Protein AF-A0A444ECG5-F1 (afdb_monomer_lite)

Radius of gyration: 20.85 Å; chains: 1; bounding box: 37×46×68 Å

Secondary structure (DSSP, 8-state):
-----TTSS---TT------SS--HHHHHH-SEEEEEEETTTEEEEEEE-PPSSEE-TTT--EETTTT--SS-TT--HHHHHHHH-----------

Structure (mmCIF, N/CA/C/O backbone):
data_AF-A0A444ECG5-F1
#
_entry.id   AF-A0A444ECG5-F1
#
loop_
_atom_site.group_PDB
_atom_site.id
_atom_site.type_symbol
_atom_site.label_atom_id
_atom_site.label_alt_id
_atom_site.label_comp_id
_atom_site.label_asym_id
_atom_site.label_entity_id
_atom_site.label_seq_id
_atom_site.pdbx_PDB_ins_code
_atom_site.Cartn_x
_atom_site.Cartn_y
_atom_site.Cartn_z
_atom_site.occupancy
_atom_site.B_iso_or_equiv
_atom_site.auth_seq_id
_atom_site.auth_comp_id
_atom_site.auth_asym_id
_atom_site.auth_atom_id
_atom_site.pdbx_PDB_model_num
ATOM 1 N N . MET A 1 1 ? 1.253 32.539 12.510 1.00 34.84 1 MET A N 1
ATOM 2 C CA . MET A 1 1 ? 0.973 32.060 11.137 1.00 34.84 1 MET A CA 1
ATOM 3 C C . MET A 1 1 ? 1.543 30.657 10.999 1.00 34.84 1 MET A C 1
ATOM 5 O O . MET A 1 1 ? 2.669 30.475 10.559 1.00 34.84 1 MET A O 1
ATOM 9 N N . ILE A 1 2 ? 0.799 29.671 11.499 1.00 28.75 2 ILE A N 1
ATOM 10 C CA . ILE A 1 2 ? 1.180 28.261 11.419 1.00 28.75 2 ILE A CA 1
ATOM 11 C C . ILE A 1 2 ? 0.845 27.825 9.998 1.00 28.75 2 ILE A C 1
ATOM 13 O O . ILE A 1 2 ? -0.317 27.876 9.596 1.00 28.75 2 ILE A O 1
ATOM 17 N N . ARG A 1 3 ? 1.869 27.457 9.223 1.00 32.31 3 ARG A N 1
ATOM 18 C CA . ARG A 1 3 ? 1.693 26.735 7.965 1.00 32.31 3 ARG A CA 1
ATOM 19 C C . ARG A 1 3 ? 1.121 25.367 8.311 1.00 32.31 3 ARG A C 1
ATOM 21 O O . ARG A 1 3 ? 1.858 24.414 8.534 1.00 32.31 3 ARG A O 1
ATOM 28 N N . LEU A 1 4 ? -0.200 25.316 8.428 1.00 38.31 4 LEU A N 1
ATOM 29 C CA . LEU A 1 4 ? -0.953 24.078 8.468 1.00 38.31 4 LEU A CA 1
ATOM 30 C C . LEU A 1 4 ? -0.699 23.406 7.124 1.00 38.31 4 LEU A C 1
ATOM 32 O O . LEU A 1 4 ? -1.158 23.863 6.084 1.00 38.31 4 LEU A O 1
ATOM 36 N N . ASN A 1 5 ? 0.164 22.400 7.156 1.00 32.94 5 ASN A N 1
ATOM 37 C CA . ASN A 1 5 ? 0.470 21.535 6.042 1.00 32.94 5 ASN A CA 1
ATOM 38 C C . ASN A 1 5 ? -0.801 20.725 5.761 1.00 32.94 5 ASN A C 1
ATOM 40 O O . ASN A 1 5 ? -1.144 19.821 6.521 1.00 32.94 5 ASN A O 1
ATOM 44 N N . TRP A 1 6 ? -1.517 21.086 4.697 1.00 33.19 6 TRP A N 1
ATOM 45 C CA . TRP A 1 6 ? -2.774 20.482 4.226 1.00 33.19 6 TRP A CA 1
ATOM 46 C C . TRP A 1 6 ? -2.640 19.000 3.789 1.00 33.19 6 TRP A C 1
ATOM 48 O O . TRP A 1 6 ? -3.456 18.495 3.031 1.00 33.19 6 TRP A O 1
ATOM 58 N N . ILE A 1 7 ? -1.613 18.285 4.258 1.00 36.44 7 ILE A N 1
ATOM 59 C CA . ILE A 1 7 ? -1.275 16.904 3.883 1.00 36.44 7 ILE A CA 1
ATOM 60 C C . ILE A 1 7 ? -1.798 15.875 4.905 1.00 36.44 7 ILE A C 1
ATOM 62 O O . ILE A 1 7 ? -1.835 14.686 4.611 1.00 36.44 7 ILE A O 1
ATOM 66 N N . GLN A 1 8 ? -2.235 16.294 6.098 1.00 40.31 8 GLN A N 1
ATOM 67 C CA . GLN A 1 8 ? -2.574 15.351 7.178 1.00 40.31 8 GLN A CA 1
ATOM 68 C C . GLN A 1 8 ? -4.058 15.019 7.354 1.00 40.31 8 GLN A C 1
ATOM 70 O O . GLN A 1 8 ? -4.377 14.129 8.138 1.00 40.31 8 GLN A O 1
ATOM 75 N N . PHE A 1 9 ? -4.967 15.674 6.637 1.00 37.91 9 PHE A N 1
ATOM 76 C CA . PHE A 1 9 ? -6.397 15.447 6.821 1.00 37.91 9 PHE A CA 1
ATOM 77 C C . PHE A 1 9 ? -7.029 14.932 5.526 1.00 37.91 9 PHE A C 1
ATOM 79 O O . PHE A 1 9 ? -7.167 15.663 4.555 1.00 37.91 9 PHE A O 1
ATOM 86 N N . ILE A 1 10 ? -7.467 13.670 5.580 1.00 32.38 10 ILE A N 1
ATOM 87 C CA . ILE A 1 10 ? -8.338 12.980 4.612 1.00 32.38 10 ILE A CA 1
ATOM 88 C C . ILE A 1 10 ? -7.601 12.370 3.403 1.00 32.38 10 ILE A C 1
ATOM 90 O O . ILE A 1 10 ? -7.930 12.605 2.247 1.00 32.38 10 ILE A O 1
ATOM 94 N N . SER A 1 11 ? -6.658 11.467 3.679 1.00 36.69 11 SER A N 1
ATOM 95 C CA . SER A 1 11 ? -6.302 10.379 2.752 1.00 36.69 11 SER A CA 1
ATOM 96 C C . SER A 1 11 ? -6.890 9.060 3.268 1.00 36.69 11 SER A C 1
ATOM 98 O O . SER A 1 11 ? -6.162 8.133 3.598 1.00 36.69 11 SER A O 1
ATOM 100 N N . ILE A 1 12 ? -8.220 9.014 3.416 1.00 42.75 12 ILE A N 1
ATOM 101 C CA . ILE A 1 12 ? -8.982 7.787 3.744 1.00 42.75 12 ILE A CA 1
ATOM 102 C C . ILE A 1 12 ? -9.590 7.174 2.464 1.00 42.75 12 ILE A C 1
ATOM 104 O O . ILE A 1 12 ? -10.177 6.099 2.485 1.00 42.75 12 ILE A O 1
ATOM 108 N N . TYR A 1 13 ? -9.419 7.817 1.307 1.00 42.44 13 TYR A N 1
ATOM 109 C CA . TYR A 1 13 ? -9.747 7.192 0.031 1.00 42.44 13 TYR A CA 1
ATOM 110 C C . TYR A 1 13 ? -8.618 6.223 -0.336 1.00 42.44 13 TYR A C 1
ATOM 112 O O . TYR A 1 13 ? -7.457 6.622 -0.322 1.00 42.44 13 TYR A O 1
ATOM 120 N N . TRP A 1 14 ? -8.969 4.983 -0.686 1.00 49.97 14 TRP A N 1
ATOM 121 C CA . TRP A 1 14 ? -8.076 3.943 -1.232 1.00 49.97 14 TRP A CA 1
ATOM 122 C C . TRP A 1 14 ? -7.304 3.066 -0.227 1.00 49.97 14 TRP A C 1
ATOM 124 O O . TRP A 1 14 ? -6.227 2.566 -0.546 1.00 49.97 14 TRP A O 1
ATOM 134 N N . LEU A 1 15 ? -7.861 2.806 0.963 1.00 50.81 15 LEU A N 1
ATOM 135 C CA . LEU A 1 15 ? -7.424 1.657 1.769 1.00 50.81 15 LEU A CA 1
ATOM 136 C C . LEU A 1 15 ? -7.901 0.361 1.087 1.00 50.81 15 LEU A C 1
ATOM 138 O O . LEU A 1 15 ? -9.070 0.269 0.707 1.00 50.81 15 LEU A O 1
ATOM 142 N N . GLN A 1 16 ? -7.033 -0.644 0.945 1.00 59.22 16 GLN A N 1
ATOM 143 C CA . GLN A 1 16 ? -7.503 -2.002 0.667 1.00 59.22 16 GLN A CA 1
ATOM 144 C C . GLN A 1 16 ? -8.230 -2.492 1.926 1.00 59.22 16 GLN A C 1
ATOM 146 O O . GLN A 1 16 ? -7.600 -2.733 2.952 1.00 59.22 16 GLN A O 1
ATOM 151 N N . VAL A 1 17 ? -9.565 -2.519 1.887 1.00 64.75 17 VAL A N 1
ATOM 152 C CA . VAL A 1 17 ? -10.387 -2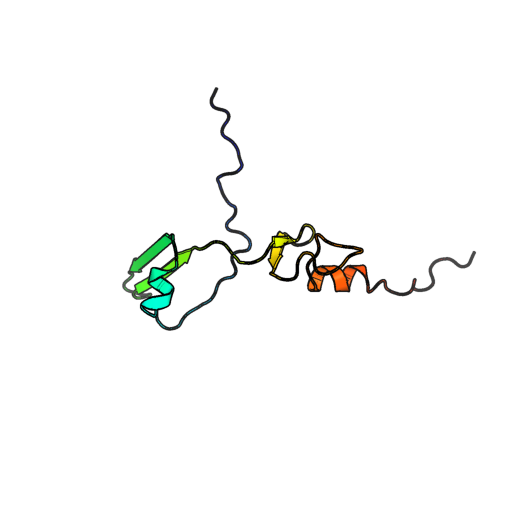.964 3.018 1.00 64.75 17 VAL A CA 1
ATOM 153 C C . VAL A 1 17 ? -10.583 -4.465 2.899 1.00 64.75 17 VAL A C 1
ATOM 155 O O . VAL A 1 17 ? -11.265 -4.934 1.990 1.00 64.75 17 VAL A O 1
ATOM 158 N N . GLU A 1 18 ? -10.005 -5.206 3.835 1.00 67.31 18 GLU A N 1
ATOM 159 C CA . GLU A 1 18 ? -10.259 -6.631 3.999 1.00 67.31 18 GLU A CA 1
ATOM 160 C C . GLU A 1 18 ? -11.249 -6.835 5.151 1.00 67.31 18 GLU A C 1
ATOM 162 O O . GLU A 1 18 ? -11.041 -6.344 6.262 1.00 67.31 18 GLU A O 1
ATOM 167 N N . VAL A 1 19 ? -12.362 -7.524 4.879 1.00 72.44 19 VAL A N 1
ATOM 168 C CA . VAL A 1 19 ? -13.367 -7.856 5.898 1.00 72.44 19 VAL A CA 1
ATOM 169 C C . VAL A 1 19 ? -13.069 -9.255 6.417 1.00 72.44 19 VAL A C 1
ATOM 171 O O . VAL A 1 19 ? -13.238 -10.240 5.700 1.00 72.44 19 VAL A O 1
ATOM 174 N N . LEU A 1 20 ? -12.631 -9.338 7.671 1.00 68.50 20 LEU A N 1
ATOM 175 C CA . LEU A 1 20 ? -12.330 -10.598 8.347 1.00 68.50 20 LEU A CA 1
ATOM 176 C C . LEU A 1 20 ? -13.509 -11.019 9.236 1.00 68.50 20 LEU A C 1
ATOM 178 O O . LEU A 1 20 ? -14.082 -10.197 9.946 1.00 68.50 20 LEU A O 1
ATOM 182 N N . ASN A 1 21 ? -13.848 -12.313 9.235 1.00 65.94 21 ASN A N 1
ATOM 183 C CA . ASN A 1 2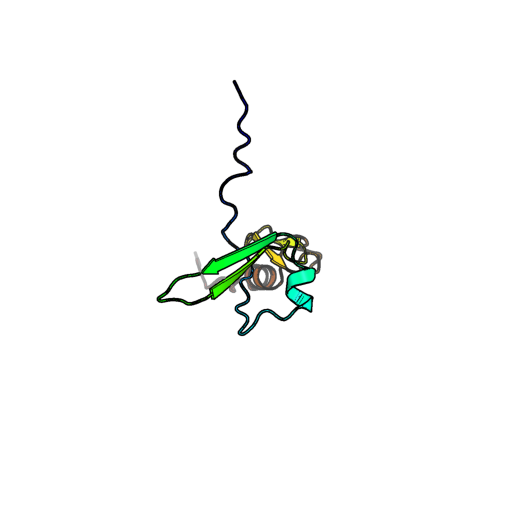1 ? -14.948 -12.862 10.049 1.00 65.94 21 ASN A CA 1
ATOM 184 C C . ASN A 1 21 ? -14.611 -12.960 11.547 1.00 65.94 21 ASN A C 1
ATOM 186 O O . ASN A 1 21 ? -15.507 -13.042 12.381 1.00 65.94 21 ASN A O 1
ATOM 190 N N . SER A 1 22 ? -13.323 -12.994 11.887 1.00 62.84 22 SER A N 1
ATOM 191 C CA . SER A 1 22 ? -12.823 -12.937 13.258 1.00 62.84 22 SER A CA 1
ATOM 192 C C . SER A 1 22 ? -11.426 -12.325 13.230 1.00 62.84 22 SER A C 1
ATOM 194 O O . SER A 1 22 ? -10.632 -12.714 12.367 1.00 62.84 22 SER A O 1
ATOM 196 N N . PRO A 1 23 ? -11.078 -11.430 14.168 1.00 60.06 23 PRO A N 1
ATOM 197 C CA . PRO A 1 23 ? -9.683 -11.095 14.394 1.00 60.06 23 PRO A CA 1
ATOM 198 C C . PRO A 1 23 ? -8.962 -12.379 14.818 1.00 60.06 23 PRO A C 1
ATOM 200 O O . PRO A 1 23 ? -9.344 -13.012 15.803 1.00 60.06 23 PRO A O 1
ATOM 203 N N . ASN A 1 24 ? -7.962 -12.817 14.057 1.00 62.66 24 ASN A N 1
ATOM 204 C CA . ASN A 1 24 ? -7.018 -13.806 14.559 1.00 62.66 24 ASN A CA 1
ATOM 205 C C . ASN A 1 24 ? -5.911 -13.051 15.320 1.00 62.66 24 ASN A C 1
ATOM 207 O O . ASN A 1 24 ? -5.551 -11.919 14.991 1.00 62.66 24 ASN A O 1
ATOM 211 N N . THR A 1 25 ? -5.406 -13.647 16.396 1.00 58.75 25 THR A N 1
ATOM 212 C CA . THR A 1 25 ? -4.478 -12.965 17.311 1.00 58.75 25 THR A CA 1
ATOM 213 C C . THR A 1 25 ? -3.186 -12.539 16.606 1.00 58.75 25 THR A C 1
ATOM 215 O O . THR A 1 25 ? -2.613 -11.510 16.945 1.00 58.75 25 THR A O 1
ATOM 218 N N . GLU A 1 26 ? -2.762 -13.280 15.579 1.00 61.28 26 GLU A N 1
ATOM 219 C CA . GLU A 1 26 ? -1.556 -12.980 14.803 1.00 61.2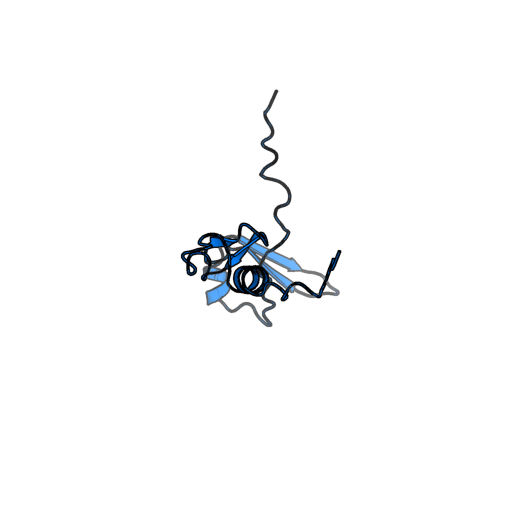8 26 GLU A CA 1
ATOM 220 C C . GLU A 1 26 ? -1.711 -11.734 13.910 1.00 61.28 26 GLU A C 1
ATOM 222 O O . GLU A 1 26 ? -0.846 -10.858 13.967 1.00 61.28 26 GLU A O 1
ATOM 227 N N . LEU A 1 27 ? -2.819 -11.566 13.167 1.00 62.91 27 LEU A N 1
ATOM 228 C CA . LEU A 1 27 ? -3.009 -10.377 12.315 1.00 62.91 27 LEU A CA 1
ATOM 229 C C . LEU A 1 27 ? -3.177 -9.102 13.146 1.00 62.91 27 LEU A C 1
ATOM 231 O O . LEU A 1 27 ? -2.696 -8.043 12.749 1.00 62.91 27 LEU A O 1
ATOM 235 N N . VAL A 1 28 ? -3.808 -9.187 14.322 1.00 61.62 28 VAL A N 1
ATOM 236 C CA . VAL A 1 28 ? -3.980 -8.023 15.209 1.00 61.62 28 VAL A CA 1
ATOM 237 C C . VAL A 1 28 ? -2.633 -7.526 15.741 1.00 61.62 28 VAL A C 1
ATOM 239 O O . VAL A 1 28 ? -2.441 -6.320 15.875 1.00 61.62 28 VAL A O 1
ATOM 242 N N . THR A 1 29 ? -1.676 -8.425 15.999 1.00 64.75 29 THR A N 1
ATOM 243 C CA . THR A 1 29 ? -0.354 -8.038 16.524 1.00 64.75 29 THR A CA 1
ATOM 244 C C . THR A 1 29 ? 0.555 -7.353 15.505 1.00 64.75 29 THR A C 1
ATOM 246 O O . THR A 1 29 ? 1.438 -6.594 15.901 1.00 64.75 29 THR A O 1
ATOM 249 N N . SER A 1 30 ? 0.345 -7.573 14.203 1.00 71.81 30 SER A N 1
ATOM 250 C CA . SER A 1 30 ? 1.156 -6.962 13.140 1.00 71.81 30 SER A CA 1
ATOM 251 C C . SER A 1 30 ? 0.651 -5.598 12.663 1.00 71.81 30 SER A C 1
ATOM 253 O O . SER A 1 30 ? 1.356 -4.905 11.928 1.00 71.81 30 SER A O 1
ATOM 255 N N . VAL A 1 31 ? -0.564 -5.198 13.046 1.00 79.94 31 VAL A N 1
ATOM 256 C CA . VAL A 1 31 ? -1.171 -3.945 12.585 1.00 79.94 31 VAL A CA 1
ATOM 257 C C . VAL A 1 31 ? -0.829 -2.809 13.562 1.00 79.94 31 VAL A C 1
ATOM 259 O O . VAL A 1 31 ? -1.185 -2.887 14.736 1.00 79.94 31 VAL A O 1
ATOM 262 N N . PRO A 1 32 ? -0.163 -1.729 13.109 1.00 81.19 32 PRO A N 1
ATOM 263 C CA . PRO A 1 32 ? 0.364 -0.690 13.998 1.00 81.19 32 PRO A CA 1
ATOM 264 C C . PRO A 1 32 ? -0.719 0.170 14.656 1.00 81.19 32 PRO A C 1
ATOM 266 O O . PRO A 1 32 ? -0.473 0.765 15.705 1.00 81.19 32 PRO A O 1
ATOM 269 N N . TYR A 1 33 ? -1.900 0.259 14.045 1.00 83.88 33 TYR A N 1
ATOM 270 C CA . TYR A 1 33 ? -3.012 1.045 14.562 1.00 83.88 33 TYR A CA 1
ATOM 271 C C . T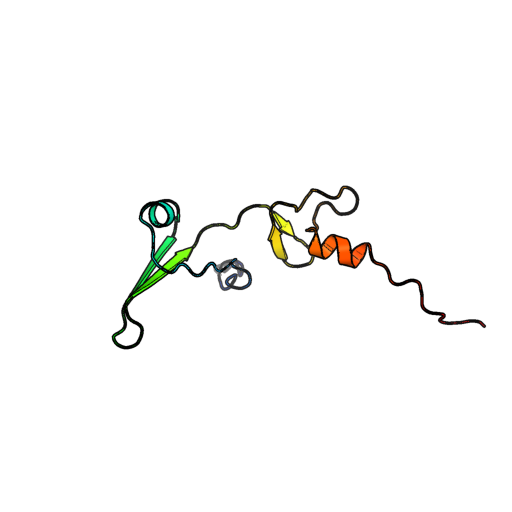YR A 1 33 ? -4.264 0.186 14.611 1.00 83.88 33 TYR A C 1
ATOM 273 O O . TYR A 1 33 ? -4.745 -0.276 13.578 1.00 83.88 33 TYR A O 1
ATOM 281 N N . THR A 1 34 ? -4.807 -0.005 15.805 1.00 87.00 34 THR A N 1
ATOM 282 C CA . THR A 1 34 ? -6.020 -0.790 16.021 1.00 87.00 34 THR A CA 1
ATOM 283 C C . THR A 1 34 ? -7.020 -0.003 16.858 1.00 87.00 34 THR A C 1
ATOM 285 O O . THR A 1 34 ? -6.659 0.877 17.641 1.00 87.00 34 THR A O 1
ATOM 288 N N . GLY A 1 35 ? -8.299 -0.300 16.668 1.00 86.38 35 GLY A N 1
ATOM 289 C CA . GLY A 1 35 ? -9.391 0.214 17.477 1.00 86.38 35 GLY A CA 1
ATOM 290 C C . GLY A 1 35 ? -10.568 -0.745 17.431 1.00 86.38 35 GLY A C 1
ATOM 291 O O . GLY A 1 35 ? -10.740 -1.475 16.456 1.00 86.38 35 GLY A O 1
ATOM 292 N N . ASN A 1 36 ? -11.378 -0.744 18.481 1.00 89.38 36 ASN A N 1
ATOM 293 C CA . ASN A 1 36 ? -12.644 -1.455 18.500 1.00 89.38 36 ASN A CA 1
ATOM 294 C C . ASN A 1 36 ? -13.803 -0.482 18.732 1.00 89.38 36 ASN A C 1
ATOM 296 O O . ASN A 1 36 ? -13.652 0.593 19.315 1.00 89.38 36 ASN A O 1
ATOM 300 N N . TYR A 1 37 ? -14.966 -0.851 18.217 1.00 87.94 37 TYR A N 1
ATOM 301 C CA . TYR A 1 37 ? -16.212 -0.129 18.391 1.00 87.94 37 TYR A CA 1
ATOM 302 C C . TYR A 1 37 ? -17.284 -1.115 18.836 1.00 87.94 37 TYR A C 1
ATOM 304 O O . TYR A 1 37 ? -17.559 -2.086 18.134 1.00 87.94 37 TYR A O 1
ATOM 312 N N . THR A 1 38 ? -17.886 -0.857 19.995 1.00 92.19 38 THR A N 1
ATOM 313 C CA . THR A 1 38 ? -18.908 -1.727 20.581 1.00 92.19 38 THR A CA 1
ATOM 314 C C . THR A 1 38 ? -20.247 -1.011 20.594 1.00 92.19 38 THR A C 1
ATOM 316 O O . THR A 1 38 ? -20.376 0.062 21.183 1.00 92.19 38 THR A O 1
ATOM 319 N N . ASP A 1 39 ? -21.254 -1.627 19.985 1.00 93.31 39 ASP A N 1
ATOM 320 C CA . ASP A 1 39 ? -22.625 -1.123 19.950 1.00 93.31 39 ASP A CA 1
ATOM 321 C C . ASP A 1 39 ? -23.630 -2.265 20.148 1.00 93.31 39 ASP A C 1
ATOM 323 O O . ASP A 1 39 ? -23.396 -3.412 19.773 1.00 93.31 39 ASP A O 1
ATOM 327 N N . GLN A 1 40 ? -24.774 -1.956 20.756 1.00 92.38 40 GLN A N 1
ATOM 328 C CA . GLN A 1 40 ? -25.782 -2.963 21.102 1.00 92.38 40 GLN A CA 1
ATOM 329 C C . GLN A 1 40 ? -26.467 -3.573 19.870 1.00 92.38 40 GLN A C 1
ATOM 331 O O . GLN A 1 40 ? -26.963 -4.695 19.941 1.00 92.38 40 GLN A O 1
ATOM 336 N N . ARG A 1 41 ? -26.509 -2.850 18.744 1.00 92.94 41 ARG A N 1
ATOM 337 C CA . ARG A 1 41 ? -27.127 -3.292 17.489 1.00 92.94 41 ARG A CA 1
ATOM 338 C C . ARG A 1 41 ? -26.117 -3.959 16.562 1.00 92.94 41 ARG A C 1
ATOM 340 O O . ARG A 1 41 ? -26.495 -4.881 15.846 1.00 92.94 41 ARG A O 1
ATOM 347 N N . THR A 1 42 ? -24.869 -3.490 16.536 1.00 84.69 42 THR A N 1
ATOM 348 C CA . THR A 1 42 ? -23.839 -4.020 15.622 1.00 84.69 42 THR A CA 1
ATOM 349 C C . THR A 1 42 ? -22.853 -4.989 16.271 1.00 84.69 42 THR A C 1
ATOM 351 O O . THR A 1 42 ? -22.077 -5.608 15.553 1.00 84.69 42 THR A O 1
ATOM 354 N N . GLY A 1 43 ? -22.876 -5.144 17.597 1.00 88.25 43 GLY A N 1
ATOM 355 C CA . GLY A 1 43 ? -21.885 -5.930 18.328 1.00 88.25 43 GLY A CA 1
ATOM 356 C C . GLY A 1 43 ? -20.526 -5.228 18.398 1.00 88.25 43 GLY A C 1
ATOM 357 O O . GLY A 1 43 ? -20.448 -3.999 18.345 1.00 88.25 43 GLY A O 1
ATOM 358 N N . GLU A 1 44 ? -19.458 -6.014 18.540 1.00 87.94 44 GLU A N 1
ATOM 359 C CA . GLU A 1 44 ? -18.077 -5.524 18.537 1.00 87.94 44 GLU A CA 1
ATOM 360 C C . GLU A 1 44 ? -17.497 -5.544 17.116 1.00 87.94 44 GLU A C 1
ATOM 362 O O . GLU A 1 44 ? -17.504 -6.572 16.439 1.00 87.94 44 GLU A O 1
ATOM 367 N N . ILE A 1 45 ? -16.974 -4.403 16.673 1.00 87.38 45 ILE A N 1
ATOM 368 C CA . ILE A 1 45 ? -16.300 -4.222 15.388 1.00 87.38 45 ILE A CA 1
ATOM 369 C C . ILE A 1 45 ? -14.839 -3.891 15.656 1.00 87.38 45 ILE A C 1
ATOM 371 O O . ILE A 1 45 ? -14.542 -2.945 16.382 1.00 87.38 45 ILE A O 1
ATOM 375 N N . TRP A 1 46 ? -13.934 -4.624 15.016 1.00 85.50 46 TRP A N 1
ATOM 376 C CA . TRP A 1 46 ? -12.499 -4.362 15.060 1.00 85.50 46 TRP A CA 1
ATOM 377 C C . TRP A 1 46 ? -12.042 -3.653 13.788 1.00 85.50 46 TRP A C 1
ATOM 379 O O . TRP A 1 46 ? -12.414 -4.035 12.681 1.00 85.50 46 TRP A O 1
ATOM 389 N N . ILE A 1 47 ? -11.219 -2.620 13.953 1.00 85.56 47 ILE A N 1
ATOM 390 C CA . ILE A 1 47 ? -10.632 -1.836 12.870 1.00 85.56 47 ILE A CA 1
ATOM 391 C C . ILE A 1 47 ? -9.119 -1.867 13.036 1.00 85.56 47 ILE A C 1
ATOM 393 O O . ILE A 1 47 ? -8.590 -1.506 14.087 1.00 85.56 47 ILE A O 1
ATOM 397 N N . GLY A 1 48 ? -8.427 -2.279 11.980 1.00 85.44 48 GLY A N 1
ATOM 398 C CA . GLY A 1 48 ? -6.977 -2.220 11.872 1.00 85.44 48 GLY A CA 1
ATOM 399 C C . GLY A 1 48 ? -6.563 -1.327 10.708 1.00 85.44 48 GLY A C 1
ATOM 400 O O . GLY A 1 48 ? -7.184 -1.366 9.648 1.00 85.44 48 GLY A O 1
ATOM 401 N N . VAL A 1 49 ? -5.517 -0.524 10.894 1.00 85.25 49 VAL A N 1
ATOM 402 C CA . VAL A 1 49 ? -4.915 0.295 9.839 1.00 85.25 49 VAL A CA 1
ATOM 403 C C . VAL A 1 49 ? -3.416 0.026 9.783 1.00 85.25 49 VAL A C 1
ATOM 405 O O . VAL A 1 49 ? -2.683 0.247 10.748 1.00 85.25 49 VAL A O 1
ATOM 408 N N . SER A 1 50 ? -2.952 -0.426 8.624 1.00 84.69 50 SER A N 1
ATOM 409 C CA . SER A 1 50 ? -1.541 -0.610 8.287 1.00 84.69 50 SER A CA 1
ATOM 410 C C . SER A 1 50 ? -1.217 0.114 6.979 1.00 84.69 50 SER A C 1
ATOM 412 O O . SER A 1 50 ? -2.104 0.596 6.270 1.00 84.69 50 SER A O 1
ATOM 414 N N . ARG A 1 51 ? 0.076 0.245 6.667 1.00 82.62 51 ARG A N 1
ATOM 415 C CA . ARG A 1 51 ? 0.484 0.693 5.332 1.00 82.62 51 ARG A CA 1
ATOM 416 C C . ARG A 1 51 ? 0.216 -0.429 4.334 1.00 82.62 51 ARG A C 1
ATOM 418 O O . ARG A 1 51 ? 0.536 -1.575 4.624 1.00 82.62 51 ARG A O 1
ATOM 425 N N . ALA A 1 52 ? -0.339 -0.073 3.179 1.00 84.00 52 ALA A N 1
ATOM 426 C CA . ALA A 1 52 ? -0.486 -0.997 2.064 1.00 84.00 52 ALA A CA 1
ATOM 427 C C . ALA A 1 52 ? 0.885 -1.364 1.472 1.00 84.00 52 ALA A C 1
ATOM 429 O O . ALA A 1 52 ? 1.797 -0.531 1.453 1.00 84.00 52 ALA A O 1
ATOM 430 N N . ASP A 1 53 ? 0.999 -2.589 0.965 1.00 85.25 53 ASP A N 1
ATOM 431 C CA . ASP A 1 53 ? 2.204 -3.081 0.303 1.00 85.25 53 ASP A CA 1
ATOM 432 C C . ASP A 1 53 ? 2.391 -2.486 -1.100 1.00 85.25 53 ASP A C 1
ATOM 434 O O . ASP A 1 53 ? 1.448 -2.047 -1.762 1.00 85.25 53 ASP A O 1
ATOM 438 N N . GLY A 1 54 ? 3.631 -2.529 -1.590 1.00 89.56 54 GLY A N 1
ATOM 439 C CA . GLY A 1 54 ? 3.985 -2.060 -2.928 1.00 89.56 54 GLY A CA 1
ATOM 440 C C . GLY A 1 54 ? 4.181 -0.547 -3.015 1.00 89.56 54 GLY A C 1
ATOM 441 O O . GLY A 1 54 ? 4.528 0.118 -2.037 1.00 89.56 54 GLY A O 1
ATOM 442 N N . LEU A 1 55 ? 4.000 0.001 -4.218 1.00 91.88 55 LEU A N 1
ATOM 443 C CA . LEU A 1 55 ? 4.185 1.427 -4.499 1.00 91.88 55 LEU A CA 1
ATOM 444 C C . LEU A 1 55 ? 2.891 2.044 -5.028 1.00 91.88 55 LEU A C 1
ATOM 446 O O . LEU A 1 55 ? 2.056 1.366 -5.626 1.00 91.88 55 LEU A O 1
ATOM 450 N N . LYS A 1 56 ? 2.742 3.355 -4.828 1.00 92.00 56 LYS A N 1
ATOM 451 C CA . LYS A 1 56 ? 1.617 4.135 -5.348 1.00 92.00 56 LYS A CA 1
ATOM 452 C C . LYS A 1 56 ? 1.698 4.218 -6.876 1.00 92.00 56 LYS A C 1
ATOM 454 O O . LYS A 1 56 ? 2.667 4.746 -7.416 1.00 92.00 56 LYS A O 1
ATOM 459 N N . CYS A 1 57 ? 0.652 3.788 -7.570 1.00 94.75 57 CYS A N 1
ATOM 460 C CA . CYS A 1 57 ? 0.493 4.034 -8.998 1.00 94.75 57 CYS A CA 1
ATOM 461 C C . CYS A 1 57 ? 0.156 5.511 -9.263 1.00 94.75 57 CYS A C 1
ATOM 463 O O . CYS A 1 57 ? -0.795 6.038 -8.691 1.00 94.75 57 CYS A O 1
ATOM 465 N N . GLU A 1 58 ? 0.852 6.179 -10.184 1.00 95.12 58 GLU A N 1
ATOM 466 C CA . GLU A 1 58 ? 0.611 7.610 -10.460 1.00 95.12 58 GLU A CA 1
ATOM 467 C C . GLU A 1 58 ? -0.694 7.894 -11.226 1.00 95.12 58 GLU A C 1
ATOM 469 O O . GLU A 1 58 ? -1.191 9.017 -11.197 1.00 95.12 58 GLU A O 1
ATOM 474 N N . ARG A 1 59 ? -1.299 6.882 -11.865 1.00 92.50 59 ARG A N 1
ATOM 475 C CA . ARG A 1 59 ? -2.548 7.043 -12.631 1.00 92.50 59 ARG A CA 1
ATOM 476 C C . ARG A 1 59 ? -3.811 6.816 -11.806 1.00 92.50 59 ARG A C 1
ATOM 478 O O . ARG A 1 59 ? -4.760 7.578 -11.946 1.00 92.50 59 ARG A O 1
ATOM 485 N N . CYS A 1 60 ? -3.856 5.757 -10.995 1.00 92.88 60 CYS A N 1
ATOM 486 C CA . CYS A 1 60 ? -5.040 5.439 -10.185 1.00 92.88 60 CYS A CA 1
ATOM 487 C C . CYS A 1 60 ? -4.865 5.677 -8.686 1.00 92.88 60 CYS A C 1
ATOM 489 O O . CYS A 1 60 ? -5.837 5.530 -7.957 1.00 92.88 60 CYS A O 1
ATOM 491 N N . TRP A 1 61 ? -3.650 6.000 -8.237 1.00 92.19 61 TRP A N 1
ATOM 492 C CA . TRP A 1 61 ? -3.297 6.241 -6.833 1.00 92.19 61 TRP A CA 1
ATOM 493 C C . TRP A 1 61 ? -3.493 5.050 -5.885 1.00 92.19 61 TRP A C 1
ATOM 495 O O . TRP A 1 61 ? -3.328 5.204 -4.678 1.00 92.19 61 TRP A O 1
ATOM 505 N N . ASN A 1 62 ? -3.740 3.849 -6.416 1.00 89.56 62 ASN A N 1
ATOM 506 C CA . ASN A 1 62 ? -3.698 2.620 -5.627 1.00 89.56 62 ASN A CA 1
ATOM 507 C C . ASN A 1 62 ? -2.252 2.188 -5.374 1.00 89.56 62 ASN A C 1
ATOM 509 O O . ASN A 1 62 ? -1.396 2.332 -6.250 1.00 89.56 62 ASN A O 1
ATOM 513 N N . TYR A 1 63 ? -2.011 1.612 -4.198 1.00 89.19 63 TYR A N 1
ATOM 514 C CA . TYR A 1 63 ? -0.787 0.872 -3.915 1.00 89.19 63 TYR A CA 1
ATOM 515 C C . TYR A 1 63 ? -0.909 -0.544 -4.468 1.00 89.19 63 TYR A C 1
ATOM 517 O O . TYR A 1 63 ? -1.904 -1.229 -4.215 1.00 89.19 63 TYR A O 1
ATOM 525 N N . GLU A 1 64 ? 0.081 -0.956 -5.253 1.00 90.19 64 GLU A N 1
ATOM 526 C CA . GLU A 1 64 ? 0.119 -2.286 -5.849 1.00 90.19 64 GLU A CA 1
ATOM 527 C C . GLU A 1 64 ? 1.570 -2.795 -5.921 1.00 90.19 64 GLU A C 1
ATOM 529 O O . GLU A 1 64 ? 2.461 -2.041 -6.330 1.00 90.19 64 GLU A O 1
ATOM 534 N N . PRO A 1 65 ? 1.840 -4.065 -5.560 1.00 92.44 65 PRO A N 1
ATOM 535 C CA . PRO A 1 65 ? 3.194 -4.627 -5.596 1.00 92.44 65 PRO A CA 1
ATOM 536 C C . PRO A 1 65 ? 3.842 -4.652 -6.986 1.00 92.44 65 PRO A C 1
ATOM 538 O O . PRO A 1 65 ? 5.062 -4.705 -7.085 1.00 92.44 65 PRO A O 1
ATOM 541 N N . GLN A 1 66 ? 3.039 -4.614 -8.054 1.00 92.75 66 GLN A N 1
ATOM 542 C CA . GLN A 1 66 ? 3.512 -4.669 -9.443 1.00 92.75 66 GLN A CA 1
ATOM 543 C C . GLN A 1 66 ? 3.870 -3.297 -10.040 1.00 92.75 66 GLN A C 1
ATOM 545 O O . GLN A 1 66 ? 4.290 -3.210 -11.194 1.00 92.75 66 GLN A O 1
ATOM 550 N N . VAL A 1 67 ? 3.708 -2.200 -9.293 1.00 95.75 67 VAL A N 1
ATOM 551 C CA . VAL A 1 67 ? 4.196 -0.892 -9.754 1.00 95.75 67 VAL A CA 1
ATOM 552 C C . VAL A 1 67 ? 5.721 -0.952 -9.888 1.00 95.75 67 VAL A C 1
ATOM 554 O O . VAL A 1 67 ? 6.418 -1.290 -8.934 1.00 95.75 67 VAL A O 1
ATOM 557 N N . GLY A 1 68 ? 6.232 -0.631 -11.080 1.00 95.12 68 GLY A N 1
ATOM 558 C CA . GLY A 1 68 ? 7.653 -0.766 -11.432 1.00 95.12 68 GLY A CA 1
ATOM 559 C C . GLY A 1 68 ? 7.978 -1.948 -12.344 1.00 95.12 68 GLY A C 1
ATOM 560 O O . GLY A 1 68 ? 9.104 -2.041 -12.824 1.00 95.12 68 GLY A O 1
ATOM 561 N N . SER A 1 69 ? 7.017 -2.834 -12.628 1.00 95.88 69 SER A N 1
ATOM 562 C CA . SER A 1 69 ? 7.246 -4.015 -13.475 1.00 95.88 69 SER A CA 1
ATOM 563 C C . SER A 1 69 ? 7.317 -3.721 -14.982 1.00 95.88 69 SER A C 1
ATOM 565 O O . SER A 1 69 ? 7.809 -4.562 -15.730 1.00 95.88 69 SER A O 1
ATOM 567 N N . PHE A 1 70 ? 6.864 -2.547 -15.435 1.00 95.50 70 PHE A N 1
ATOM 568 C CA . PHE A 1 70 ? 6.811 -2.173 -16.855 1.00 95.50 70 PHE A CA 1
ATOM 569 C C . PHE A 1 70 ? 7.847 -1.087 -17.173 1.00 95.50 70 PHE A C 1
ATOM 571 O O . PHE A 1 70 ? 7.804 -0.004 -16.596 1.00 95.50 70 PHE A O 1
ATOM 578 N N . ALA A 1 71 ? 8.793 -1.365 -18.072 1.00 94.81 71 ALA A N 1
ATOM 579 C CA . ALA A 1 71 ? 9.936 -0.478 -18.329 1.00 94.81 71 ALA A CA 1
ATOM 580 C C . ALA A 1 71 ? 9.559 0.840 -19.035 1.00 94.81 71 ALA A C 1
ATOM 582 O O . ALA A 1 71 ? 10.152 1.884 -18.776 1.00 94.81 71 ALA A O 1
ATOM 583 N N . ASP A 1 72 ? 8.566 0.790 -19.916 1.00 94.75 72 ASP A N 1
ATOM 584 C CA . ASP A 1 72 ? 7.940 1.917 -20.614 1.00 94.75 72 ASP A CA 1
ATOM 585 C C . ASP A 1 72 ? 7.077 2.779 -19.679 1.00 94.75 72 ASP A C 1
ATOM 587 O O . ASP A 1 72 ? 7.008 4.002 -19.829 1.00 94.75 72 ASP A O 1
ATOM 591 N N . HIS A 1 73 ? 6.469 2.157 -18.668 1.00 95.50 73 HIS A N 1
ATOM 592 C CA . HIS A 1 73 ? 5.583 2.815 -17.711 1.00 95.50 73 HIS A CA 1
ATOM 593 C C . HIS A 1 73 ? 5.866 2.392 -16.251 1.00 95.50 73 HIS A C 1
ATOM 595 O O . HIS A 1 73 ? 5.010 1.785 -15.601 1.00 95.50 73 HIS A O 1
ATOM 601 N N . PRO A 1 74 ? 7.031 2.764 -15.676 1.00 96.81 74 PRO A N 1
ATOM 602 C CA . PRO A 1 74 ? 7.503 2.230 -14.390 1.00 96.81 74 PRO A CA 1
ATOM 603 C C . PRO A 1 74 ? 6.714 2.724 -13.172 1.00 96.81 74 PRO A C 1
ATOM 605 O O . PRO A 1 74 ? 6.870 2.207 -12.073 1.00 96.81 74 PRO A O 1
ATOM 608 N N . THR A 1 75 ? 5.853 3.727 -13.333 1.00 96.44 75 THR A N 1
ATOM 609 C CA . THR A 1 75 ? 5.004 4.265 -12.258 1.00 96.44 75 THR A CA 1
ATOM 610 C C . THR A 1 75 ? 3.560 3.763 -12.329 1.00 96.44 75 THR A C 1
ATOM 612 O O . THR A 1 75 ? 2.703 4.209 -11.556 1.00 96.44 75 THR A O 1
ATOM 615 N N . LEU A 1 76 ? 3.255 2.857 -13.265 1.00 95.81 76 LEU A N 1
ATOM 616 C CA . LEU A 1 76 ? 1.921 2.300 -13.460 1.00 95.81 76 LEU A CA 1
ATOM 617 C C . LEU A 1 76 ? 1.802 0.897 -12.870 1.00 95.81 76 LEU A C 1
ATOM 619 O O . LEU A 1 76 ? 2.752 0.119 -12.864 1.00 95.81 76 LEU A O 1
ATOM 623 N N . CYS A 1 77 ? 0.603 0.583 -12.382 1.00 95.00 77 CYS A N 1
ATOM 624 C CA . CYS A 1 77 ? 0.224 -0.782 -12.049 1.00 95.00 77 CYS A CA 1
ATOM 625 C C . CYS A 1 77 ? -0.339 -1.520 -13.272 1.00 95.00 77 CYS A C 1
ATOM 627 O O . CYS A 1 77 ? -0.702 -0.869 -14.256 1.00 95.00 77 CYS A O 1
ATOM 629 N N . ALA A 1 78 ? -0.478 -2.848 -13.198 1.00 93.81 78 ALA A N 1
ATOM 630 C CA . ALA A 1 78 ? -0.898 -3.685 -14.328 1.00 93.81 78 ALA A CA 1
ATOM 631 C C . ALA A 1 78 ? -2.233 -3.238 -14.939 1.00 93.81 78 ALA A C 1
ATOM 633 O O . ALA A 1 78 ? -2.323 -3.001 -16.139 1.00 93.81 78 ALA A O 1
ATOM 634 N N . ARG A 1 79 ? -3.241 -2.957 -14.102 1.00 93.06 79 ARG A N 1
ATOM 635 C CA . ARG A 1 79 ? -4.538 -2.443 -14.576 1.00 93.06 79 ARG A CA 1
ATOM 636 C C . ARG A 1 79 ? -4.403 -1.142 -15.369 1.00 93.06 79 ARG A C 1
ATOM 638 O O . ARG A 1 79 ? -5.141 -0.898 -16.319 1.00 93.06 79 ARG A O 1
ATOM 645 N N . CYS A 1 80 ? -3.524 -0.247 -14.926 1.00 94.50 80 CYS A N 1
ATOM 646 C CA . CYS A 1 80 ? -3.315 1.027 -15.604 1.00 94.50 80 CYS A CA 1
ATOM 647 C C . CYS A 1 80 ? -2.494 0.866 -16.878 1.00 94.50 80 CYS A C 1
ATOM 649 O O . CYS A 1 80 ? -2.795 1.548 -17.852 1.00 94.50 80 CYS A O 1
ATOM 651 N N . TYR A 1 81 ? -1.508 -0.025 -16.853 1.00 95.25 81 TYR A N 1
ATOM 652 C CA . TYR A 1 81 ? -0.693 -0.395 -17.996 1.00 95.25 81 TYR A CA 1
ATOM 653 C C . TYR A 1 81 ? -1.545 -0.936 -19.145 1.00 95.25 81 TYR A C 1
ATOM 655 O O . TYR A 1 81 ? -1.505 -0.383 -20.242 1.00 95.25 81 TYR A O 1
ATOM 663 N N . ASP A 1 82 ? -2.412 -1.913 -18.868 1.00 93.25 82 ASP A N 1
ATOM 664 C CA . ASP A 1 82 ? -3.280 -2.535 -19.874 1.00 93.25 82 ASP A CA 1
ATOM 665 C C . ASP A 1 82 ? -4.149 -1.507 -20.603 1.00 93.25 82 ASP A C 1
ATOM 667 O O . ASP A 1 82 ? -4.294 -1.558 -21.820 1.00 93.25 82 ASP A O 1
ATOM 671 N N . VAL A 1 83 ? -4.692 -0.523 -19.879 1.00 92.56 83 VAL A N 1
ATOM 672 C CA . VAL A 1 83 ? -5.544 0.519 -20.473 1.00 92.56 83 VAL A CA 1
ATOM 673 C C . VAL A 1 83 ? -4.760 1.468 -21.380 1.00 92.56 83 VAL A C 1
ATOM 675 O O . VAL A 1 83 ? -5.317 1.980 -22.347 1.00 92.56 83 VAL A O 1
ATOM 678 N N . ILE A 1 84 ? -3.494 1.744 -21.066 1.00 91.00 84 ILE A N 1
ATOM 679 C CA . ILE A 1 84 ? -2.650 2.611 -21.898 1.00 91.00 84 ILE A CA 1
ATOM 680 C C . ILE A 1 84 ? -2.132 1.848 -23.122 1.00 91.00 84 ILE A C 1
ATOM 682 O O . ILE A 1 84 ? -2.052 2.422 -24.208 1.00 91.00 84 ILE A O 1
ATOM 686 N N . ASN A 1 85 ? -1.858 0.553 -22.969 1.00 86.88 85 ASN A N 1
ATOM 687 C CA . ASN A 1 85 ? -1.298 -0.278 -24.030 1.00 86.88 85 ASN A CA 1
ATOM 688 C C . ASN A 1 85 ? -2.355 -0.860 -24.970 1.00 86.88 85 ASN A C 1
ATOM 690 O O . ASN A 1 85 ? -2.066 -1.119 -26.137 1.00 86.88 85 ASN A O 1
ATOM 694 N N . MET A 1 86 ? -3.598 -1.003 -24.514 1.00 74.00 86 MET A N 1
ATOM 695 C CA . MET A 1 86 ? -4.745 -1.239 -25.385 1.00 74.00 86 MET A CA 1
ATOM 696 C C . MET A 1 86 ? -5.239 0.090 -25.965 1.00 74.00 86 MET A C 1
ATOM 698 O O . MET A 1 86 ? -6.305 0.592 -25.608 1.00 74.00 86 MET A O 1
ATOM 702 N N . GLN A 1 87 ? -4.474 0.670 -26.892 1.00 63.53 87 GLN A N 1
ATOM 703 C CA . GLN A 1 87 ? -5.030 1.700 -27.766 1.00 63.53 87 GLN A CA 1
ATOM 704 C C . GLN A 1 87 ? -6.122 1.058 -28.637 1.00 63.53 87 GLN A C 1
ATOM 706 O O . GLN A 1 87 ? -5.851 0.050 -29.299 1.00 63.53 87 GLN A O 1
ATOM 711 N N . PRO A 1 88 ? -7.348 1.612 -28.698 1.00 60.25 88 PRO A N 1
ATOM 712 C CA . PRO A 1 88 ? -8.258 1.254 -29.770 1.00 60.25 88 PRO A CA 1
ATOM 713 C C . PRO A 1 88 ? -7.562 1.597 -31.089 1.00 60.25 88 PRO A C 1
ATOM 715 O O . PRO A 1 88 ? -7.024 2.699 -31.232 1.00 60.25 88 PRO A O 1
ATOM 718 N N . LEU A 1 89 ? -7.594 0.676 -32.057 1.00 57.84 89 LEU A N 1
ATOM 719 C CA . LEU A 1 89 ? -7.361 1.029 -33.458 1.00 57.84 89 LEU A CA 1
ATOM 720 C C . LEU A 1 89 ? -8.163 2.304 -33.752 1.00 57.84 89 LEU A C 1
ATOM 722 O O . LEU A 1 89 ? -9.334 2.34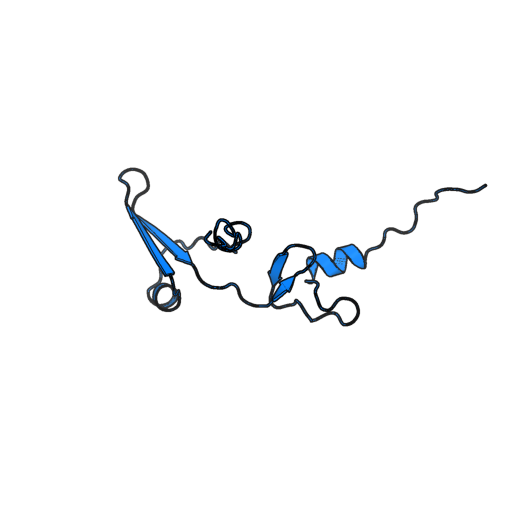8 -33.356 1.00 57.84 89 LEU A O 1
ATOM 726 N N . PRO A 1 90 ? -7.583 3.335 -34.398 1.00 59.66 90 PRO A N 1
ATOM 727 C CA . PRO A 1 90 ? -8.349 4.511 -34.764 1.00 59.66 90 PRO A CA 1
ATOM 728 C C . PRO A 1 90 ? -9.519 4.037 -35.622 1.00 59.66 90 PRO A C 1
ATOM 730 O O . PRO A 1 90 ? -9.345 3.610 -36.764 1.00 59.66 90 PRO A O 1
ATOM 733 N N . ALA A 1 91 ? -10.718 4.056 -35.040 1.00 59.25 91 ALA A N 1
ATOM 734 C CA . ALA A 1 91 ? -11.936 3.908 -35.799 1.00 59.25 91 ALA A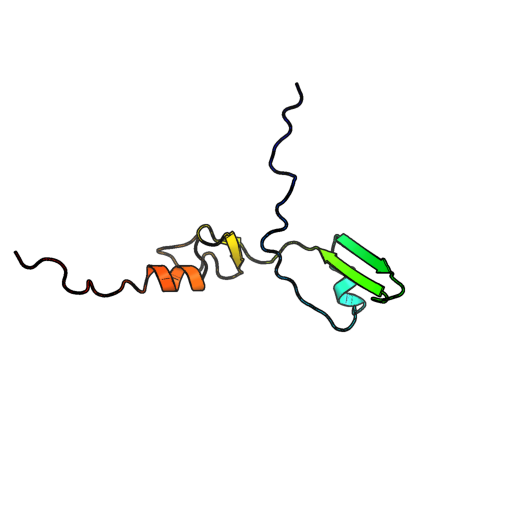 CA 1
ATOM 735 C C . ALA A 1 91 ? -11.940 5.080 -36.773 1.00 59.25 91 ALA A C 1
ATOM 737 O O . ALA A 1 91 ? -11.998 6.228 -36.339 1.00 59.25 91 ALA A O 1
ATOM 738 N N . ALA A 1 92 ? -11.763 4.758 -38.056 1.00 56.19 92 ALA A N 1
ATOM 739 C CA . ALA A 1 92 ? -11.986 5.599 -39.222 1.00 56.19 92 ALA A CA 1
ATOM 740 C C . ALA A 1 92 ? -12.564 6.986 -38.880 1.00 56.19 92 ALA A C 1
ATOM 742 O O . ALA A 1 92 ? -13.777 7.157 -38.782 1.00 56.19 92 ALA A O 1
ATOM 743 N N . ALA A 1 93 ? -11.695 7.979 -38.701 1.00 51.44 93 ALA A N 1
ATOM 744 C CA . ALA A 1 93 ? -12.102 9.365 -38.539 1.00 51.44 93 ALA A CA 1
ATOM 745 C C . ALA A 1 93 ? -11.270 10.223 -39.491 1.00 51.44 93 ALA A C 1
ATOM 747 O O . ALA A 1 93 ? -10.141 10.598 -39.188 1.00 51.44 93 ALA A O 1
ATOM 748 N N . GLY A 1 94 ? -11.863 10.503 -40.655 1.00 47.78 94 GLY A N 1
ATOM 749 C CA . GLY A 1 94 ? -11.442 11.592 -41.534 1.00 47.78 94 GLY A CA 1
ATOM 750 C C . GLY A 1 94 ? -10.702 11.184 -42.803 1.00 47.78 94 GLY A C 1
ATOM 751 O O . GLY A 1 94 ? -9.599 11.659 -43.040 1.00 47.78 94 GLY A O 1
ATOM 752 N N . ILE A 1 95 ? -11.329 10.373 -43.659 1.00 51.03 95 ILE A N 1
ATOM 753 C CA . ILE A 1 95 ? -11.104 10.510 -45.107 1.00 51.03 95 ILE A CA 1
ATOM 754 C C . ILE A 1 95 ? -11.561 11.919 -45.507 1.00 51.03 95 ILE A C 1
ATOM 756 O O . ILE A 1 95 ? -12.736 12.252 -45.348 1.00 51.03 95 ILE A O 1
ATOM 760 N N . SER A 1 96 ? -10.611 12.741 -45.952 1.00 53.31 96 SER A N 1
ATOM 761 C CA . SER A 1 96 ? -10.838 13.941 -46.766 1.00 53.31 96 SER A CA 1
ATOM 762 C C . SER A 1 96 ? -10.267 13.682 -48.150 1.00 53.31 96 SER A C 1
ATOM 764 O O . SER A 1 96 ? -9.187 13.051 -48.200 1.00 53.31 96 SER A O 1
#

pLDDT: mean 74.47, std 20.72, range [28.75, 96.81]

Organism: Ensete ventricosum (NCBI:txid4639)

InterPro domains:
  IPR009080 Aminoacyl-tRNA synthetase, class Ia, anticodon-binding [SSF47323] (40-85)
  IPR010663 Zinc finger, FPG/IleRS-type [PF06827] (54-83)
  IPR050081 Isoleucine--tRNA ligase [PTHR42765] (16-86)

Sequence (96 aa):
MIRLNWIQFISIYWLQVEVLNSPNTELVTSVPYTGNYTDQRTGEIWIGVSRADGLKCERCWNYEPQVGSFADHPTLCARCYDVINMQPLPAAAGIS

Foldseek 3Di:
DDPPPPPPPDPPPADPDDDDPDDDPVVVVPFPDKDWDADPVPGIDIDGDDDDDADQQPPPRYHDNCQCVDPVRNSHDPVRVVVVVPDPDPPDDDDD